Protein AF-A0A529MA32-F1 (afdb_monomer_lite)

Radius of gyration: 15.32 Å; chains: 1; bounding box: 37×32×42 Å

Foldseek 3Di:
DFEAEWEFDQDPVRFTWTFLVSVVVDPGQWYWYWDADPPNPGTAWIWIAGPVQSVPDDGIGTPPPPDDGPTDIGRDCVVVVVVVDDDPPDPDD

pLDDT: mean 81.05, std 10.49, range [44.75, 95.81]

Sequence (93 aa):
MVIAIGRCRVSHSAYPRWSSKAVGEVPADIFVLIRMHPGDLAIRDYLIVPMHEIAEIRGDFHVNNGMRLDSFLFPSLDPLVALAERASVGSAA

Structure (mmCIF, N/CA/C/O backbone):
data_AF-A0A529MA32-F1
#
_entry.id   AF-A0A529MA32-F1
#
loop_
_atom_site.group_PDB
_atom_site.id
_atom_site.type_symbol
_atom_site.label_atom_id
_atom_site.label_alt_id
_atom_site.label_comp_id
_atom_site.label_asym_id
_atom_site.label_entity_id
_atom_site.label_seq_id
_atom_site.pdbx_PDB_ins_code
_atom_site.Cartn_x
_atom_site.Cartn_y
_atom_site.Cartn_z
_atom_site.occupancy
_atom_site.B_iso_or_equiv
_atom_site.auth_seq_id
_atom_site.auth_comp_id
_atom_site.auth_asym_id
_atom_site.auth_atom_id
_atom_site.pdbx_PDB_model_num
ATOM 1 N N . MET A 1 1 ? -17.288 2.450 1.778 1.00 78.12 1 MET A N 1
ATOM 2 C CA . MET A 1 1 ? -15.842 2.654 1.614 1.00 78.12 1 MET A CA 1
ATOM 3 C C . MET A 1 1 ? -15.229 1.352 1.140 1.00 78.12 1 MET A C 1
ATOM 5 O O . MET A 1 1 ? -15.367 0.348 1.831 1.00 78.12 1 MET A O 1
ATOM 9 N N . VAL A 1 2 ? -14.624 1.354 -0.039 1.00 88.50 2 VAL A N 1
ATOM 10 C CA . VAL A 1 2 ? -13.923 0.217 -0.635 1.00 88.50 2 VAL A CA 1
ATOM 11 C C . VAL A 1 2 ? -12.427 0.502 -0.581 1.00 88.50 2 VAL A C 1
ATOM 13 O O . VAL A 1 2 ? -11.969 1.531 -1.072 1.00 88.50 2 VAL A O 1
ATOM 16 N N . ILE A 1 3 ? -11.670 -0.415 0.021 1.00 89.88 3 ILE A N 1
ATOM 17 C CA . ILE A 1 3 ? -10.207 -0.371 0.037 1.00 89.88 3 ILE A CA 1
ATOM 18 C C . ILE A 1 3 ? -9.701 -1.471 -0.890 1.00 89.88 3 ILE A C 1
ATOM 20 O O . ILE A 1 3 ? -10.046 -2.6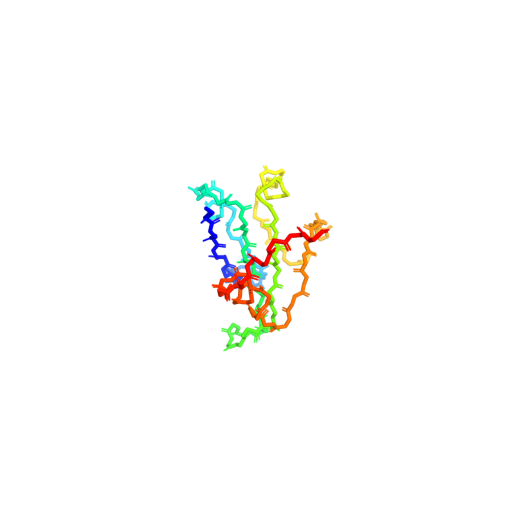40 -0.708 1.00 89.88 3 ILE A O 1
ATOM 24 N N . ALA A 1 4 ? -8.858 -1.111 -1.853 1.00 90.31 4 ALA A N 1
ATOM 25 C CA . ALA A 1 4 ? -8.141 -2.071 -2.684 1.00 90.31 4 ALA A CA 1
ATOM 26 C C . ALA A 1 4 ? -6.668 -2.134 -2.278 1.00 90.31 4 ALA A C 1
ATOM 28 O O . ALA A 1 4 ? -6.058 -1.125 -1.930 1.00 90.31 4 ALA A O 1
ATOM 29 N N . ILE A 1 5 ? -6.081 -3.329 -2.334 1.00 89.88 5 ILE A N 1
ATOM 30 C CA . ILE A 1 5 ? -4.689 -3.556 -1.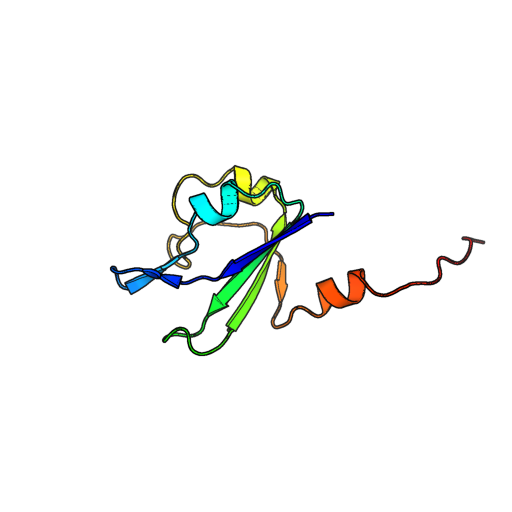939 1.00 89.88 5 ILE A CA 1
ATOM 31 C C . ILE A 1 5 ? -3.904 -4.057 -3.148 1.00 89.88 5 ILE A C 1
ATOM 33 O O . ILE A 1 5 ? -4.225 -5.092 -3.731 1.00 89.88 5 ILE A O 1
ATOM 37 N N . GLY A 1 6 ? -2.846 -3.333 -3.505 1.00 88.62 6 GLY A N 1
ATOM 38 C CA . GLY A 1 6 ? -1.939 -3.671 -4.595 1.00 88.62 6 GLY A CA 1
ATOM 39 C C . GLY A 1 6 ? -0.545 -3.997 -4.071 1.00 88.62 6 GLY A C 1
ATOM 40 O O . GLY A 1 6 ? 0.150 -3.129 -3.549 1.00 88.62 6 GLY A O 1
ATOM 41 N N . ARG A 1 7 ? -0.079 -5.235 -4.255 1.00 87.94 7 ARG A N 1
ATOM 42 C CA . A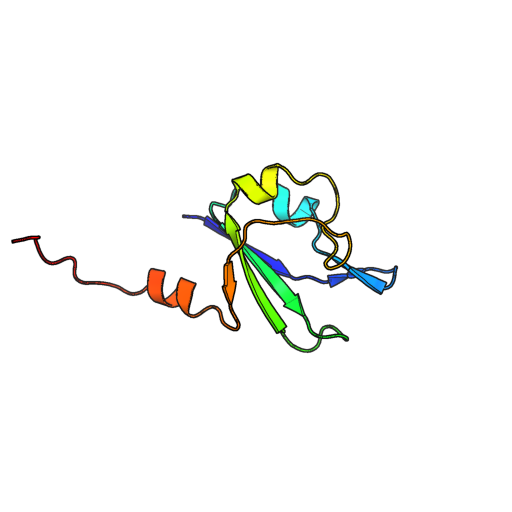RG A 1 7 ? 1.309 -5.613 -3.933 1.00 87.94 7 ARG A CA 1
ATOM 43 C C . ARG A 1 7 ? 2.254 -5.277 -5.082 1.00 87.94 7 ARG A C 1
ATOM 45 O O . ARG A 1 7 ? 2.002 -5.687 -6.215 1.00 87.94 7 ARG A O 1
ATOM 52 N N . CYS A 1 8 ? 3.359 -4.596 -4.777 1.00 86.44 8 CYS A N 1
ATOM 53 C CA . CYS A 1 8 ? 4.439 -4.371 -5.731 1.00 86.44 8 CYS A CA 1
ATOM 54 C C . CYS A 1 8 ? 5.122 -5.704 -6.021 1.00 86.44 8 CYS A C 1
ATOM 56 O O . CYS A 1 8 ? 5.533 -6.400 -5.093 1.00 86.44 8 CYS A O 1
ATOM 58 N N . ARG A 1 9 ? 5.237 -6.068 -7.297 1.00 79.62 9 ARG A N 1
ATOM 59 C CA . ARG A 1 9 ? 5.901 -7.302 -7.723 1.00 79.62 9 ARG A CA 1
ATOM 60 C C . ARG A 1 9 ? 7.105 -6.973 -8.582 1.00 79.62 9 ARG A C 1
ATOM 62 O O . ARG A 1 9 ? 7.084 -6.029 -9.372 1.00 79.62 9 ARG A O 1
ATOM 69 N N . VAL A 1 10 ? 8.148 -7.784 -8.455 1.00 75.50 10 VAL A N 1
ATOM 70 C CA . VAL A 1 10 ? 9.265 -7.754 -9.397 1.00 75.50 10 VAL A CA 1
ATOM 71 C C . VAL A 1 10 ? 8.778 -8.365 -10.709 1.00 75.50 10 VAL A C 1
ATOM 73 O O . VAL A 1 10 ? 8.285 -9.492 -10.738 1.00 75.50 10 VAL A O 1
ATOM 76 N N . SER A 1 11 ? 8.851 -7.593 -11.790 1.00 69.25 11 SER A N 1
ATOM 77 C CA . SER A 1 11 ? 8.518 -8.088 -13.128 1.00 69.25 11 SER A CA 1
ATOM 78 C C . SER A 1 11 ? 9.686 -8.861 -13.750 1.00 69.25 11 SER A C 1
ATOM 80 O O . SER A 1 11 ? 10.801 -8.835 -13.236 1.00 69.25 11 SER A O 1
ATOM 82 N N . HIS A 1 12 ? 9.449 -9.520 -14.890 1.00 63.78 12 HIS A N 1
ATOM 83 C CA . HIS A 1 12 ? 10.489 -10.238 -15.646 1.00 63.78 12 HIS A CA 1
ATOM 84 C C . HIS A 1 12 ? 11.708 -9.365 -15.999 1.00 63.78 12 HIS A C 1
ATOM 86 O O . HIS A 1 12 ? 12.804 -9.887 -16.160 1.00 63.78 12 HIS A O 1
ATOM 92 N N . SER A 1 13 ? 11.536 -8.041 -16.088 1.00 65.38 13 SER A N 1
ATOM 93 C CA . SER A 1 13 ? 12.621 -7.083 -16.324 1.00 65.38 13 SER A CA 1
ATOM 94 C C . SER A 1 13 ? 13.347 -6.636 -15.046 1.00 65.38 13 SER A C 1
ATOM 96 O O . SER A 1 13 ? 14.067 -5.647 -15.074 1.00 65.38 13 SER A O 1
ATOM 98 N N . ALA A 1 14 ? 13.159 -7.337 -13.921 1.00 68.19 14 ALA A N 1
ATOM 99 C CA . ALA A 1 14 ? 13.754 -7.066 -12.606 1.00 68.19 14 ALA A CA 1
ATOM 100 C C . ALA A 1 14 ? 13.367 -5.726 -11.947 1.00 68.19 14 ALA A C 1
ATOM 102 O O . ALA A 1 14 ? 13.850 -5.408 -10.860 1.00 68.19 14 ALA A O 1
ATOM 103 N N . TYR A 1 15 ? 12.445 -4.961 -12.537 1.00 72.50 15 TYR A N 1
ATOM 104 C CA . TYR A 1 15 ? 11.955 -3.722 -11.936 1.00 72.50 15 TYR A CA 1
ATOM 105 C C . TYR A 1 15 ? 10.686 -3.965 -11.104 1.00 72.50 15 TYR A C 1
ATOM 107 O O . TYR A 1 15 ? 9.727 -4.554 -11.629 1.00 72.50 15 TYR A O 1
ATOM 115 N N . PRO A 1 16 ? 10.646 -3.499 -9.836 1.00 77.38 16 PRO A N 1
ATOM 116 C CA . PRO A 1 16 ? 9.441 -3.521 -9.015 1.00 77.38 16 PRO A CA 1
ATOM 117 C C . PRO A 1 16 ? 8.365 -2.609 -9.607 1.00 77.38 16 PRO A C 1
ATOM 119 O O . PRO A 1 16 ? 8.620 -1.428 -9.879 1.00 77.38 16 PRO A O 1
ATOM 122 N N . ARG A 1 17 ? 7.165 -3.155 -9.800 1.00 81.50 17 ARG A N 1
ATOM 123 C CA . ARG A 1 17 ? 6.004 -2.417 -10.299 1.00 81.50 17 ARG A CA 1
ATOM 124 C C . ARG A 1 17 ? 4.691 -2.913 -9.715 1.00 81.50 17 ARG A C 1
ATOM 126 O O . ARG A 1 17 ? 4.544 -4.085 -9.361 1.00 81.50 17 ARG A O 1
ATOM 133 N N . TRP A 1 18 ? 3.715 -2.020 -9.699 1.00 84.06 18 TRP A N 1
ATOM 134 C CA . TRP A 1 18 ? 2.305 -2.361 -9.552 1.00 84.06 18 TRP A CA 1
ATOM 135 C C . TRP A 1 18 ? 1.658 -2.427 -10.936 1.00 84.06 18 TRP A C 1
ATOM 137 O O . TRP A 1 18 ? 1.941 -1.603 -11.806 1.00 84.06 18 TRP A O 1
ATOM 147 N N . SER A 1 19 ? 0.817 -3.441 -11.148 1.00 76.00 19 SER A N 1
ATOM 148 C CA . SER A 1 19 ? 0.066 -3.591 -12.397 1.00 76.00 19 SER A CA 1
ATOM 149 C C . SER A 1 19 ? -1.084 -2.595 -12.423 1.00 76.00 19 SER A C 1
ATOM 151 O O . SER A 1 19 ? -1.982 -2.677 -11.587 1.00 76.00 19 SER A O 1
ATOM 153 N N . SER A 1 20 ? -1.091 -1.695 -13.400 1.00 69.00 20 SER A N 1
ATOM 154 C CA . SER A 1 20 ? -2.159 -0.699 -13.525 1.00 69.00 20 SER A CA 1
ATOM 155 C C . SER A 1 20 ? -3.499 -1.298 -13.912 1.00 69.00 20 SER A C 1
ATOM 157 O O . SER A 1 20 ? -4.526 -0.806 -13.462 1.00 69.00 20 SER A O 1
ATOM 159 N N . LYS A 1 21 ? -3.506 -2.415 -14.649 1.00 65.62 21 LYS A N 1
ATOM 160 C CA . LYS A 1 21 ? -4.732 -3.188 -14.896 1.00 65.62 21 LYS A CA 1
ATOM 161 C C . LYS A 1 21 ? -5.336 -3.719 -13.597 1.00 65.62 21 LYS A C 1
ATOM 163 O O . LYS A 1 21 ? -6.521 -3.552 -13.362 1.00 65.62 21 LYS A O 1
ATOM 168 N N . ALA A 1 22 ? -4.504 -4.292 -12.725 1.00 65.12 22 ALA A N 1
ATOM 169 C CA . ALA A 1 22 ? -4.980 -4.861 -11.463 1.00 65.12 22 ALA A CA 1
ATOM 170 C C . ALA A 1 22 ? -5.507 -3.794 -10.489 1.00 65.12 22 ALA A C 1
ATOM 172 O O . ALA A 1 22 ? -6.345 -4.093 -9.646 1.00 65.12 22 ALA A O 1
ATOM 173 N N . VAL A 1 23 ? -4.992 -2.568 -10.590 1.00 67.56 23 VAL A N 1
ATOM 174 C CA . VAL A 1 23 ? -5.378 -1.448 -9.727 1.00 67.56 23 VAL A CA 1
ATOM 175 C C . VAL A 1 23 ? -6.574 -0.683 -10.320 1.00 67.56 23 VAL A C 1
ATOM 177 O O . VAL A 1 23 ? -7.492 -0.347 -9.587 1.00 67.56 23 VAL A O 1
ATOM 180 N N . GLY A 1 24 ? -6.624 -0.464 -11.636 1.00 65.88 24 GLY A N 1
ATOM 181 C CA . GLY A 1 24 ? -7.685 0.306 -12.301 1.00 65.88 24 GLY A CA 1
ATOM 182 C C . GLY A 1 24 ? -9.004 -0.442 -12.533 1.00 65.88 24 GLY A C 1
ATOM 183 O O . GLY A 1 24 ? -10.024 0.197 -12.765 1.00 65.88 24 GLY A O 1
ATOM 184 N N . GLU A 1 25 ? -9.014 -1.777 -12.467 1.00 69.06 25 GLU A N 1
ATOM 185 C CA . GLU A 1 25 ? -10.240 -2.585 -12.612 1.00 69.06 25 GLU A CA 1
ATOM 186 C C . GLU A 1 25 ? -11.100 -2.623 -11.336 1.00 69.06 25 GLU A C 1
ATOM 188 O O . GLU A 1 25 ? -12.251 -3.060 -11.381 1.00 69.06 25 GLU A O 1
ATOM 193 N N . VAL A 1 26 ? -10.570 -2.156 -10.198 1.00 73.19 26 VAL A N 1
ATOM 194 C CA . VAL A 1 26 ? -11.280 -2.164 -8.914 1.00 73.19 26 VAL A CA 1
ATOM 195 C C . VAL A 1 26 ? -11.769 -0.750 -8.586 1.00 73.19 26 VAL A C 1
ATOM 197 O O . VAL A 1 26 ? -10.941 0.133 -8.366 1.00 73.19 26 VAL A O 1
ATOM 200 N N . PRO A 1 27 ? -13.092 -0.509 -8.498 1.00 79.56 27 PRO A N 1
ATOM 201 C CA . PRO A 1 27 ? -13.619 0.765 -8.024 1.00 79.56 27 PRO A CA 1
ATOM 202 C C . PRO A 1 27 ? -13.392 0.868 -6.509 1.00 79.56 27 PRO A C 1
ATOM 204 O O . PRO A 1 27 ? -14.205 0.397 -5.712 1.00 79.56 27 PRO A O 1
ATOM 207 N N . ALA A 1 28 ? -12.252 1.432 -6.116 1.00 86.94 28 ALA A N 1
ATOM 208 C CA . ALA A 1 28 ? -11.884 1.675 -4.726 1.00 86.94 28 ALA A CA 1
ATOM 209 C C . ALA A 1 28 ? -11.973 3.166 -4.393 1.00 86.94 28 ALA A C 1
ATOM 211 O O . ALA A 1 28 ? -11.788 4.005 -5.265 1.00 86.94 28 ALA A O 1
ATOM 212 N N . ASP A 1 29 ? -12.220 3.498 -3.128 1.00 88.69 29 ASP A N 1
ATOM 213 C CA . ASP A 1 29 ? -12.089 4.872 -2.629 1.00 88.69 29 ASP A CA 1
ATOM 214 C C . ASP A 1 29 ? -10.620 5.175 -2.285 1.00 88.69 29 ASP A C 1
ATOM 216 O O . ASP A 1 29 ? -10.117 6.281 -2.500 1.00 88.69 29 ASP A O 1
ATOM 220 N N . ILE A 1 30 ? -9.928 4.157 -1.760 1.00 89.75 30 ILE A N 1
ATOM 221 C CA . ILE A 1 30 ? -8.539 4.209 -1.305 1.00 89.75 30 ILE A CA 1
ATOM 222 C C . ILE A 1 30 ? -7.794 2.973 -1.816 1.00 89.75 30 ILE A C 1
ATOM 224 O O . ILE A 1 30 ? -8.275 1.842 -1.696 1.00 89.75 30 ILE A O 1
ATOM 228 N N . PHE A 1 31 ? -6.577 3.183 -2.308 1.00 91.38 31 PHE A N 1
ATOM 229 C CA . PHE A 1 31 ? -5.618 2.127 -2.595 1.00 91.38 31 PHE A CA 1
ATOM 230 C C . PHE A 1 31 ? -4.525 2.062 -1.541 1.00 91.38 31 PHE A C 1
ATOM 232 O O . PHE A 1 31 ? -3.950 3.072 -1.145 1.00 91.38 31 PHE A O 1
ATOM 239 N N . VAL A 1 32 ? -4.190 0.839 -1.151 1.00 92.81 32 VAL A N 1
ATOM 240 C CA . VAL A 1 32 ? -3.017 0.517 -0.344 1.00 92.81 32 VAL A CA 1
ATOM 241 C C . VAL A 1 32 ? -1.997 -0.154 -1.251 1.00 92.81 32 VAL A C 1
ATOM 243 O O . VAL A 1 32 ? -2.147 -1.318 -1.627 1.00 92.81 32 VAL A O 1
ATOM 246 N N . LEU A 1 33 ? -0.948 0.574 -1.615 1.00 91.25 33 LEU A N 1
ATOM 247 C CA . LEU A 1 33 ? 0.148 0.058 -2.422 1.00 91.25 33 LEU A CA 1
ATOM 248 C C . LEU A 1 33 ? 1.276 -0.429 -1.508 1.00 91.25 33 LEU A C 1
ATOM 250 O O . LEU A 1 33 ? 1.931 0.354 -0.823 1.00 91.25 33 LEU A O 1
ATOM 254 N N . ILE A 1 34 ? 1.518 -1.737 -1.505 1.00 91.81 34 ILE A N 1
ATOM 255 C CA . ILE A 1 34 ? 2.533 -2.374 -0.660 1.00 91.81 34 ILE A CA 1
ATOM 256 C C . ILE A 1 34 ? 3.874 -2.362 -1.385 1.00 91.81 34 ILE A C 1
ATOM 258 O O . ILE A 1 34 ? 3.987 -2.948 -2.468 1.00 91.81 34 ILE A O 1
ATOM 262 N N . ARG A 1 35 ? 4.904 -1.761 -0.780 1.00 90.06 35 ARG A N 1
ATOM 263 C CA . ARG A 1 35 ? 6.293 -1.914 -1.230 1.00 90.06 35 ARG A CA 1
ATOM 264 C C . ARG A 1 35 ? 6.944 -3.081 -0.508 1.00 90.06 35 ARG A C 1
ATOM 266 O O . ARG A 1 35 ? 6.755 -3.282 0.687 1.00 90.06 35 ARG A O 1
ATOM 273 N N . MET A 1 36 ? 7.753 -3.827 -1.245 1.00 88.94 36 MET A N 1
ATOM 274 C CA . MET A 1 36 ? 8.467 -4.997 -0.743 1.00 88.94 36 MET A CA 1
ATOM 275 C C . MET A 1 36 ? 9.965 -4.691 -0.689 1.00 88.94 36 MET A C 1
ATOM 277 O O . MET A 1 36 ? 10.480 -3.925 -1.510 1.00 88.94 36 MET A O 1
ATOM 281 N N . HIS A 1 37 ? 10.678 -5.285 0.263 1.00 86.81 37 HIS A N 1
ATOM 282 C CA . HIS A 1 37 ? 12.137 -5.328 0.225 1.00 86.81 37 HIS A CA 1
ATOM 283 C C . HIS A 1 37 ? 12.627 -6.125 -0.998 1.00 86.81 37 HIS A C 1
ATOM 285 O O . HIS A 1 37 ? 11.883 -6.955 -1.537 1.00 86.81 37 HIS A O 1
ATOM 291 N N . PRO A 1 38 ? 13.878 -5.903 -1.447 1.00 80.38 38 PRO A N 1
ATOM 292 C CA . PRO A 1 38 ? 14.487 -6.730 -2.484 1.00 80.38 38 PRO A CA 1
ATOM 293 C C . PRO A 1 38 ? 14.339 -8.225 -2.174 1.00 80.38 38 PRO A C 1
ATOM 295 O O . PRO A 1 38 ? 14.482 -8.645 -1.028 1.00 80.38 38 PRO A O 1
ATOM 298 N N . GLY A 1 39 ? 14.024 -9.018 -3.198 1.00 77.94 39 GLY A N 1
ATOM 299 C CA . GLY A 1 39 ? 13.724 -10.446 -3.045 1.00 77.94 39 GLY A CA 1
ATOM 300 C C . GLY A 1 39 ? 12.262 -10.764 -2.718 1.00 77.94 39 GLY A C 1
ATOM 301 O O . GLY A 1 39 ? 11.921 -11.936 -2.640 1.00 77.94 39 GLY A O 1
ATOM 302 N N . ASP A 1 40 ? 11.392 -9.755 -2.564 1.00 78.75 40 ASP A N 1
ATOM 303 C CA . ASP A 1 40 ? 9.943 -9.933 -2.353 1.00 78.75 40 ASP A CA 1
ATOM 304 C C . ASP A 1 40 ? 9.594 -10.743 -1.077 1.00 78.75 40 ASP A C 1
ATOM 306 O O . ASP A 1 40 ? 8.515 -11.325 -0.956 1.00 78.75 40 ASP A O 1
ATOM 310 N N . LEU A 1 41 ? 10.523 -10.773 -0.109 1.00 81.69 41 LEU A N 1
ATOM 311 C CA . LEU A 1 41 ? 10.436 -11.595 1.107 1.00 81.69 41 LEU A CA 1
ATOM 312 C C . LEU A 1 41 ? 9.713 -10.901 2.266 1.00 81.69 41 LEU A C 1
ATOM 314 O O . LEU A 1 41 ? 9.079 -11.565 3.081 1.00 81.69 41 LEU A O 1
ATOM 318 N N . ALA A 1 42 ? 9.819 -9.575 2.354 1.00 90.06 42 ALA A N 1
ATOM 319 C CA . ALA A 1 42 ? 9.287 -8.798 3.469 1.00 90.06 42 ALA A CA 1
ATOM 320 C C . ALA A 1 42 ? 8.640 -7.505 2.978 1.00 90.06 42 ALA A C 1
ATOM 322 O O . ALA A 1 42 ? 9.154 -6.854 2.062 1.00 90.06 42 ALA A O 1
ATOM 323 N N . ILE A 1 43 ? 7.522 -7.134 3.602 1.00 92.56 43 ILE A N 1
ATOM 324 C CA . ILE A 1 43 ? 6.898 -5.831 3.382 1.00 92.56 43 ILE A CA 1
ATOM 325 C C . ILE A 1 43 ? 7.841 -4.764 3.927 1.00 92.56 43 ILE A C 1
ATOM 327 O O . ILE A 1 43 ? 8.363 -4.892 5.031 1.00 92.56 43 ILE A O 1
ATOM 331 N N . ARG A 1 44 ? 8.070 -3.731 3.125 1.00 91.81 44 ARG A N 1
ATOM 332 C CA . ARG A 1 44 ? 8.876 -2.575 3.498 1.00 91.81 44 ARG A CA 1
ATOM 333 C C . ARG A 1 44 ? 8.009 -1.516 4.167 1.00 91.81 44 ARG A C 1
ATOM 335 O O . ARG A 1 44 ? 8.358 -1.033 5.234 1.00 91.81 44 ARG A O 1
ATOM 342 N N . ASP A 1 45 ? 6.915 -1.144 3.505 1.00 93.50 45 ASP A N 1
ATOM 343 C CA . ASP A 1 45 ? 5.981 -0.103 3.935 1.00 93.50 45 ASP A CA 1
ATOM 344 C C . ASP A 1 45 ? 4.755 -0.048 2.993 1.00 93.50 45 ASP A C 1
ATOM 346 O O . ASP A 1 45 ? 4.653 -0.803 2.014 1.00 93.50 45 ASP A O 1
ATOM 350 N N . TYR A 1 46 ? 3.820 0.845 3.316 1.00 93.75 46 TYR A N 1
ATOM 351 C CA . TYR A 1 46 ? 2.524 1.005 2.669 1.00 93.75 46 TYR A CA 1
ATOM 352 C C . TYR A 1 46 ? 2.337 2.448 2.202 1.00 93.75 46 TYR A C 1
ATOM 354 O O . TYR A 1 46 ? 2.514 3.383 2.982 1.00 93.75 46 TYR A O 1
ATOM 362 N N . LEU A 1 47 ? 1.935 2.626 0.944 1.00 92.31 47 LEU A N 1
ATOM 363 C CA . LEU A 1 47 ? 1.443 3.902 0.430 1.00 92.31 47 LEU A CA 1
ATOM 364 C C . LEU A 1 47 ? -0.084 3.861 0.413 1.00 92.31 47 LEU A C 1
ATOM 366 O O . LEU A 1 47 ? -0.666 2.970 -0.204 1.00 92.31 47 LEU A O 1
ATOM 370 N N . ILE A 1 48 ? -0.725 4.815 1.078 1.00 93.06 48 ILE A N 1
ATOM 371 C CA . ILE A 1 48 ? -2.175 4.997 1.070 1.00 93.06 48 ILE A CA 1
ATOM 372 C C . ILE A 1 48 ? -2.494 6.148 0.126 1.00 93.06 48 ILE A C 1
ATOM 374 O O . ILE A 1 48 ? -2.009 7.265 0.312 1.00 93.06 48 ILE A O 1
ATOM 378 N N . VAL A 1 49 ? -3.286 5.850 -0.898 1.00 90.31 49 VAL A N 1
ATOM 379 C CA . VAL A 1 49 ? -3.472 6.706 -2.069 1.00 90.31 49 VAL A CA 1
ATOM 380 C C . VAL A 1 49 ? -4.965 6.840 -2.360 1.00 90.31 49 VAL A C 1
ATOM 382 O O . VAL A 1 49 ? -5.653 5.817 -2.421 1.00 90.31 49 VAL A O 1
ATOM 385 N N . PRO A 1 50 ? -5.502 8.051 -2.552 1.00 89.06 50 PRO A N 1
ATOM 386 C CA . PRO A 1 50 ? -6.890 8.209 -2.963 1.00 89.06 50 PRO A CA 1
ATOM 387 C C . PRO A 1 50 ? -7.092 7.773 -4.425 1.00 89.06 50 PRO A C 1
ATOM 389 O O . PRO A 1 50 ? -6.182 7.848 -5.247 1.00 89.06 50 PRO A O 1
ATOM 392 N N . MET A 1 51 ? -8.307 7.346 -4.779 1.00 85.94 51 MET A N 1
ATOM 393 C CA . MET A 1 51 ? -8.635 6.882 -6.140 1.00 85.94 51 MET A CA 1
ATOM 394 C C . MET A 1 51 ? -8.266 7.876 -7.249 1.00 85.94 51 MET A C 1
ATOM 396 O O . MET A 1 51 ? -7.823 7.455 -8.315 1.00 85.94 51 MET A O 1
ATOM 400 N N . HIS A 1 52 ? -8.454 9.181 -7.025 1.00 85.31 52 HIS A N 1
ATOM 401 C CA . HIS A 1 52 ? -8.223 10.189 -8.066 1.00 85.31 52 HIS A CA 1
ATOM 402 C C . HIS A 1 52 ? -6.749 10.268 -8.488 1.00 85.31 52 HIS A C 1
ATOM 404 O O . HIS A 1 52 ? -6.477 10.341 -9.680 1.00 85.31 52 HIS A O 1
ATOM 410 N N . GLU A 1 53 ? -5.815 10.125 -7.544 1.00 85.00 53 GLU A N 1
ATOM 411 C CA . GLU A 1 53 ? -4.372 10.060 -7.819 1.00 85.00 53 GLU A CA 1
ATOM 412 C C . GLU A 1 53 ? -4.006 8.843 -8.683 1.00 85.00 53 GLU A C 1
ATOM 414 O O . GLU A 1 53 ? -3.111 8.902 -9.519 1.00 85.00 53 GLU A O 1
ATOM 419 N N . ILE A 1 54 ? -4.721 7.725 -8.520 1.00 80.12 54 ILE A N 1
ATOM 420 C CA . ILE A 1 54 ? -4.501 6.498 -9.297 1.00 80.12 54 ILE A CA 1
ATOM 421 C C . ILE A 1 54 ? -5.138 6.576 -10.689 1.00 80.12 54 ILE A C 1
ATOM 423 O O . ILE A 1 54 ? -4.560 6.080 -11.657 1.00 80.12 54 ILE A O 1
ATOM 427 N N . ALA A 1 55 ? -6.318 7.190 -10.803 1.00 76.00 55 ALA A N 1
ATOM 428 C CA . ALA A 1 55 ? -7.058 7.310 -12.059 1.00 76.00 55 ALA A CA 1
ATOM 429 C C . ALA A 1 55 ? -6.291 8.101 -13.134 1.00 76.00 55 ALA A C 1
ATOM 431 O O . ALA A 1 55 ? -6.475 7.868 -14.330 1.00 76.00 55 ALA A O 1
ATOM 432 N N . GLU A 1 56 ? -5.415 9.015 -12.718 1.00 72.25 56 GLU A N 1
ATOM 433 C CA . GLU A 1 56 ? -4.590 9.820 -13.620 1.00 72.25 56 GLU A CA 1
ATOM 434 C C . GLU A 1 56 ? -3.393 9.051 -14.202 1.00 72.25 56 GLU A C 1
ATOM 436 O O . GLU A 1 56 ? -2.801 9.474 -15.202 1.00 72.25 56 GLU A O 1
ATOM 441 N N . ILE A 1 57 ? -3.051 7.887 -13.642 1.00 71.56 57 ILE A N 1
ATOM 442 C CA . ILE A 1 57 ? -1.856 7.153 -14.044 1.00 71.56 57 ILE A CA 1
ATOM 443 C C . ILE A 1 57 ? -2.130 6.271 -15.265 1.00 71.56 57 ILE A C 1
ATOM 445 O O . ILE A 1 57 ? -2.948 5.350 -15.247 1.00 71.56 57 ILE A O 1
ATOM 449 N N . ARG A 1 58 ? -1.370 6.502 -16.341 1.00 66.31 58 ARG A N 1
ATOM 450 C CA . ARG A 1 58 ? -1.411 5.687 -17.562 1.00 66.31 58 ARG A CA 1
ATOM 451 C C . ARG A 1 58 ? -0.229 4.717 -17.608 1.00 66.31 58 ARG A C 1
ATOM 453 O O . ARG A 1 58 ? 0.919 5.145 -17.649 1.00 66.31 58 ARG A O 1
ATOM 460 N N . GLY A 1 59 ? -0.512 3.416 -17.689 1.00 70.94 59 GLY A N 1
ATOM 461 C CA . GLY A 1 59 ? 0.520 2.370 -17.765 1.00 70.94 59 GLY A CA 1
ATOM 462 C C . GLY A 1 59 ? 0.993 1.892 -16.392 1.00 70.94 59 GLY A C 1
ATOM 463 O O . GLY A 1 59 ? 0.417 2.263 -15.382 1.00 70.94 59 GLY A O 1
ATOM 464 N N . ASP A 1 60 ? 1.971 0.989 -16.351 1.00 71.44 60 ASP A N 1
ATOM 465 C CA . ASP A 1 60 ? 2.433 0.381 -15.100 1.00 71.44 60 ASP A CA 1
ATOM 466 C C . ASP A 1 60 ? 3.240 1.333 -14.220 1.00 71.44 60 ASP A C 1
ATOM 468 O O . ASP A 1 60 ? 4.075 2.106 -14.694 1.00 71.44 60 ASP A O 1
ATOM 472 N N . PHE A 1 61 ? 3.029 1.226 -12.910 1.00 76.56 61 PHE A N 1
ATOM 473 C CA . PHE A 1 61 ? 3.625 2.132 -11.938 1.00 76.56 61 PHE A CA 1
ATOM 474 C C . PHE A 1 61 ? 4.908 1.507 -11.402 1.00 76.56 61 PHE A C 1
ATOM 476 O O . PHE A 1 61 ? 4.865 0.553 -10.620 1.00 76.56 61 PHE A O 1
ATOM 483 N N . HIS A 1 62 ? 6.059 2.014 -11.830 1.00 74.00 62 HIS A N 1
ATOM 484 C CA . HIS A 1 62 ? 7.349 1.553 -11.328 1.00 74.00 62 HIS A CA 1
ATOM 485 C C . HIS A 1 62 ? 7.757 2.363 -10.102 1.00 74.00 62 HIS A C 1
ATOM 487 O O . HIS A 1 62 ? 7.616 3.579 -10.089 1.00 74.00 62 HIS A O 1
ATOM 493 N N . VAL A 1 63 ? 8.368 1.712 -9.111 1.00 68.88 63 VAL A N 1
ATOM 494 C CA . VAL A 1 63 ? 8.868 2.407 -7.905 1.00 68.88 63 VAL A CA 1
ATOM 495 C C . VAL A 1 63 ? 9.906 3.493 -8.249 1.00 68.88 63 VAL A C 1
ATOM 497 O O . VAL A 1 63 ? 10.049 4.461 -7.512 1.00 68.88 63 VAL A O 1
ATOM 500 N N . ASN A 1 64 ? 10.605 3.354 -9.383 1.00 70.38 64 ASN A N 1
ATOM 501 C CA . ASN A 1 64 ? 11.775 4.165 -9.736 1.00 70.38 64 ASN A CA 1
ATOM 502 C C . ASN A 1 64 ? 11.610 5.010 -11.014 1.00 70.38 64 ASN A C 1
ATOM 504 O O . ASN A 1 64 ? 12.597 5.561 -11.492 1.00 70.38 64 ASN A O 1
ATOM 508 N N . ASN A 1 65 ? 10.417 5.108 -11.612 1.00 68.88 65 ASN A N 1
ATOM 509 C CA . ASN A 1 65 ? 10.237 5.862 -12.869 1.00 68.88 65 ASN A CA 1
ATOM 510 C C . ASN A 1 65 ? 10.098 7.387 -12.677 1.00 68.88 65 ASN A C 1
ATOM 512 O O . ASN A 1 65 ? 9.809 8.088 -13.641 1.00 68.88 65 ASN A O 1
ATOM 516 N N . GLY A 1 66 ? 10.274 7.903 -11.456 1.00 66.75 66 GLY A N 1
ATOM 517 C CA . GLY A 1 66 ? 10.131 9.333 -11.165 1.00 66.75 66 GLY A CA 1
ATOM 518 C C . GLY A 1 66 ? 8.683 9.833 -11.129 1.00 66.75 66 GLY A C 1
ATOM 519 O O . GLY A 1 66 ? 8.464 11.041 -11.066 1.00 66.75 66 GLY A O 1
ATOM 520 N N . MET A 1 67 ? 7.698 8.931 -11.151 1.00 71.06 67 MET A N 1
ATOM 521 C CA . MET A 1 67 ? 6.294 9.285 -10.967 1.00 71.06 67 MET A CA 1
ATOM 522 C C . MET A 1 67 ? 6.069 9.868 -9.568 1.00 71.06 67 MET A C 1
ATOM 524 O O . MET A 1 67 ? 6.553 9.332 -8.569 1.00 71.06 67 MET A O 1
ATOM 528 N N . ARG A 1 68 ? 5.327 10.973 -9.508 1.00 73.88 68 ARG A N 1
ATOM 529 C CA . ARG A 1 68 ? 4.872 11.582 -8.259 1.00 73.88 68 ARG A CA 1
ATOM 530 C C . ARG A 1 68 ? 3.457 11.115 -7.983 1.00 73.88 68 ARG A C 1
ATOM 532 O O . ARG A 1 68 ? 2.613 11.214 -8.861 1.00 73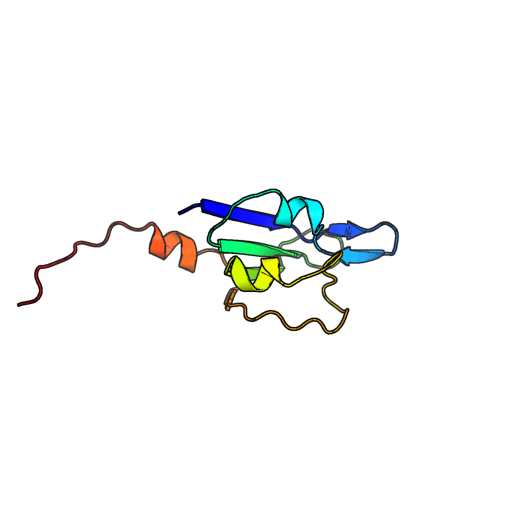.88 68 ARG A O 1
ATOM 539 N N . LEU A 1 69 ? 3.254 10.600 -6.781 1.00 79.00 69 LEU A N 1
ATOM 540 C CA . LEU A 1 69 ? 1.960 10.176 -6.282 1.00 79.00 69 LEU A CA 1
ATOM 541 C C . LEU A 1 69 ? 1.735 10.891 -4.963 1.00 79.00 69 LEU A C 1
ATOM 543 O O . LEU A 1 69 ? 2.557 10.716 -4.051 1.00 79.00 69 LEU A O 1
ATOM 547 N N . ASP A 1 70 ? 0.676 11.686 -4.862 1.00 86.38 70 ASP A N 1
ATOM 548 C CA . ASP A 1 70 ? 0.318 12.264 -3.576 1.00 86.38 70 ASP A CA 1
ATOM 549 C C . ASP A 1 70 ? -0.252 11.151 -2.694 1.00 86.38 70 ASP A C 1
ATOM 551 O O . ASP A 1 70 ? -1.318 10.581 -2.936 1.00 86.38 70 ASP A O 1
ATOM 555 N N . SER A 1 71 ? 0.558 10.719 -1.734 1.00 89.12 71 SER A N 1
ATOM 556 C CA . SER A 1 71 ? 0.301 9.507 -0.972 1.00 89.12 71 SER A CA 1
ATOM 557 C C . SER A 1 71 ? 0.846 9.619 0.436 1.00 89.12 71 SER A C 1
ATOM 559 O O . SER A 1 71 ? 1.903 10.203 0.685 1.00 89.12 71 SER A O 1
ATOM 561 N N . PHE A 1 72 ? 0.134 8.996 1.367 1.00 92.19 72 PHE A N 1
ATOM 562 C CA . PHE A 1 72 ? 0.599 8.861 2.736 1.00 92.19 72 PHE A CA 1
ATOM 563 C C . PHE A 1 72 ? 1.451 7.600 2.865 1.00 92.19 72 PHE A C 1
ATOM 565 O O . PHE A 1 72 ? 1.025 6.517 2.469 1.00 92.19 72 PHE A O 1
ATOM 572 N N . LEU A 1 73 ? 2.648 7.730 3.436 1.00 93.12 73 LEU A N 1
ATOM 573 C CA . LEU A 1 73 ? 3.579 6.624 3.646 1.00 93.12 73 LEU A CA 1
ATOM 574 C C . LEU A 1 73 ? 3.553 6.174 5.107 1.00 93.12 73 LEU A C 1
ATOM 576 O O . LEU A 1 73 ? 3.842 6.967 6.001 1.00 93.12 73 LEU A O 1
ATOM 580 N N . PHE A 1 74 ? 3.300 4.887 5.336 1.00 95.62 74 PHE A N 1
ATOM 581 C CA . PHE A 1 74 ? 3.280 4.298 6.673 1.00 95.62 74 PHE A CA 1
ATOM 582 C C . PHE A 1 74 ? 4.094 3.002 6.750 1.00 95.62 74 PHE A C 1
ATOM 584 O O . PHE A 1 74 ? 4.076 2.207 5.810 1.00 95.62 74 PHE A O 1
ATOM 591 N N . PRO A 1 75 ? 4.780 2.737 7.877 1.00 95.81 75 PRO A N 1
ATOM 592 C CA . PRO A 1 75 ? 5.485 1.473 8.090 1.00 95.81 75 PRO A CA 1
ATOM 593 C C . PRO A 1 75 ? 4.531 0.299 8.389 1.00 95.81 75 PRO A C 1
ATOM 595 O O . PRO A 1 75 ? 4.919 -0.857 8.250 1.00 95.81 75 PRO A O 1
ATOM 598 N N . SER A 1 76 ? 3.286 0.582 8.784 1.00 95.19 76 SER A N 1
ATOM 599 C CA . SER A 1 76 ? 2.251 -0.390 9.156 1.00 95.19 76 SER A CA 1
ATOM 600 C C . SER A 1 76 ? 0.873 0.035 8.628 1.00 95.19 76 SER A C 1
ATOM 602 O O . SER A 1 76 ? 0.703 1.144 8.121 1.00 95.19 76 SER A O 1
ATOM 604 N N . LEU A 1 77 ? -0.123 -0.849 8.754 1.00 93.94 77 LEU A N 1
ATOM 605 C CA . LEU A 1 77 ? -1.526 -0.553 8.430 1.00 93.94 77 LEU A CA 1
ATOM 606 C C . LEU A 1 77 ? -2.317 0.011 9.618 1.00 93.94 77 LEU A C 1
ATOM 608 O O . LEU A 1 77 ? -3.527 0.201 9.498 1.00 93.94 77 LEU A O 1
ATOM 612 N N . ASP A 1 78 ? -1.653 0.309 10.735 1.00 94.44 78 ASP A N 1
ATOM 613 C CA . ASP A 1 78 ? -2.297 0.793 11.961 1.00 94.44 78 ASP A CA 1
ATOM 614 C C . ASP A 1 78 ? -3.220 2.002 11.732 1.00 94.44 78 ASP A C 1
ATOM 616 O O . ASP A 1 78 ? -4.305 2.009 12.306 1.00 94.44 78 ASP A O 1
ATOM 620 N N . PRO A 1 79 ? -2.908 2.976 10.848 1.00 91.25 79 PRO A N 1
ATOM 621 C CA . PRO A 1 79 ? -3.838 4.069 10.563 1.00 91.25 79 PRO A CA 1
ATOM 622 C C . PRO A 1 79 ? -5.186 3.605 9.997 1.00 91.25 79 PRO A C 1
ATOM 624 O O . PRO A 1 79 ? -6.222 4.162 10.345 1.00 91.25 79 PRO A O 1
ATOM 627 N N . LEU A 1 80 ? -5.205 2.572 9.147 1.00 90.00 80 LEU A N 1
ATOM 628 C CA . LEU A 1 80 ? -6.460 2.018 8.625 1.00 90.00 80 LEU A CA 1
ATOM 629 C C . LEU A 1 80 ? -7.207 1.215 9.687 1.00 90.00 80 LEU A C 1
ATOM 631 O O . LEU A 1 80 ? -8.436 1.228 9.705 1.00 90.00 80 LEU A O 1
ATOM 635 N N . VAL A 1 81 ? -6.476 0.535 10.573 1.00 90.31 81 VAL A N 1
ATOM 636 C CA . VAL A 1 81 ? -7.071 -0.162 11.719 1.00 90.31 81 VAL A CA 1
ATOM 637 C C . VAL A 1 81 ? -7.730 0.848 12.654 1.00 90.31 81 VAL A C 1
ATOM 639 O O . VAL A 1 81 ? -8.894 0.667 12.992 1.00 90.31 81 VAL A O 1
ATOM 642 N N . ALA A 1 82 ? -7.049 1.951 12.969 1.00 89.31 82 ALA A N 1
ATOM 643 C CA . ALA A 1 82 ? -7.579 3.035 13.791 1.00 89.31 82 ALA A CA 1
ATOM 644 C C . ALA A 1 82 ? -8.854 3.657 13.192 1.00 89.31 82 ALA A C 1
ATOM 646 O O . ALA A 1 82 ? -9.785 3.977 13.923 1.00 89.31 82 ALA A O 1
ATOM 647 N N . LEU A 1 83 ? -8.952 3.769 11.861 1.00 85.81 83 LEU A N 1
ATOM 648 C CA . LEU A 1 83 ? -10.187 4.213 11.193 1.00 85.81 83 LEU A CA 1
ATOM 649 C C . LEU A 1 83 ? -11.353 3.225 11.342 1.00 85.81 83 LEU A C 1
ATOM 651 O O . LEU A 1 83 ? -12.511 3.628 11.252 1.00 85.81 83 LEU A O 1
ATOM 655 N N . ALA A 1 84 ? -11.065 1.937 11.528 1.00 85.69 84 ALA A N 1
ATOM 656 C CA . ALA A 1 84 ? -12.077 0.909 11.746 1.00 85.69 84 ALA A CA 1
ATOM 657 C C . ALA A 1 84 ? -12.486 0.776 13.224 1.00 85.69 84 ALA A C 1
ATOM 659 O O . ALA A 1 84 ? -13.477 0.102 13.526 1.00 85.69 84 ALA A O 1
ATOM 660 N N . GLU A 1 85 ? -11.748 1.395 14.150 1.00 87.56 85 GLU A N 1
ATOM 661 C CA . GLU A 1 85 ? -12.075 1.367 15.571 1.00 87.56 85 GLU A CA 1
ATOM 662 C C . GLU A 1 85 ? -13.397 2.093 15.850 1.00 87.56 85 GLU A C 1
ATOM 664 O O . GLU A 1 85 ? -13.726 3.135 15.280 1.00 87.56 85 GLU A O 1
ATOM 669 N N . ARG A 1 86 ? -14.197 1.530 16.762 1.00 80.31 86 ARG A N 1
ATOM 670 C CA . ARG A 1 86 ? -15.460 2.146 17.177 1.00 80.31 86 ARG A CA 1
ATOM 671 C C . ARG A 1 86 ? -15.156 3.300 18.128 1.00 80.31 86 ARG A C 1
ATOM 673 O O . ARG A 1 86 ? -14.873 3.065 19.299 1.00 80.31 86 ARG A O 1
ATOM 680 N N . ALA A 1 87 ? -15.281 4.532 17.651 1.00 82.38 87 ALA A N 1
ATOM 681 C CA . ALA A 1 87 ? -15.239 5.715 18.502 1.00 82.38 87 ALA A CA 1
ATOM 682 C C . ALA A 1 87 ? -16.645 6.067 19.014 1.00 82.38 87 ALA A C 1
ATOM 684 O O . ALA A 1 87 ? -17.615 6.071 18.248 1.00 82.38 87 ALA A O 1
ATOM 685 N N . SER A 1 88 ? -16.775 6.387 20.305 1.00 80.38 88 SER A N 1
ATOM 686 C CA . SER A 1 88 ? -17.986 7.036 20.801 1.00 80.38 88 SER A CA 1
ATOM 687 C C . SER A 1 88 ? -18.009 8.472 20.290 1.00 80.38 88 SER A C 1
ATOM 689 O O . SER A 1 88 ? -17.204 9.314 20.685 1.00 80.38 88 SER A O 1
ATOM 691 N N . VAL A 1 89 ? -18.951 8.768 19.401 1.00 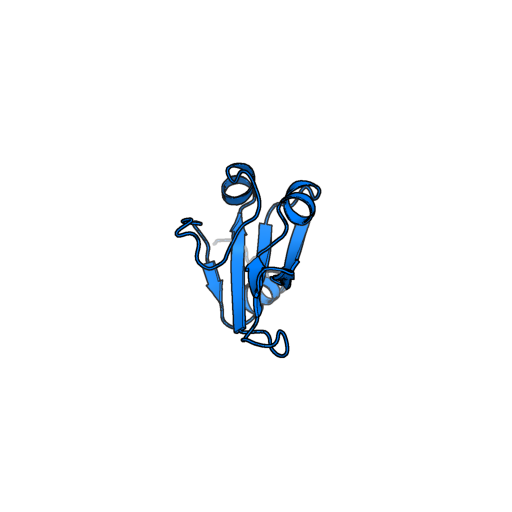77.56 89 VAL A N 1
ATOM 692 C CA . VAL A 1 89 ? -19.233 10.152 19.024 1.00 77.56 89 VAL A CA 1
ATOM 693 C C . VAL A 1 89 ? -20.071 10.748 20.150 1.00 77.56 89 VAL A C 1
ATOM 695 O O . VAL A 1 89 ? -21.284 10.560 20.206 1.00 77.56 89 VAL A O 1
ATOM 698 N N . GLY A 1 90 ? -19.408 11.390 21.112 1.00 72.44 90 GLY A N 1
ATOM 699 C CA . GLY A 1 90 ? -20.095 12.232 22.086 1.00 72.44 90 GLY A CA 1
ATOM 700 C C . GLY A 1 90 ? -20.763 13.404 21.368 1.00 72.44 90 GLY A C 1
ATOM 701 O O . GLY A 1 90 ? -20.220 13.916 20.389 1.00 72.44 90 GLY A O 1
ATOM 702 N N . SER A 1 91 ? -21.940 13.827 21.837 1.00 58.97 91 SER A N 1
ATOM 703 C CA . SER A 1 91 ? -22.523 15.097 21.396 1.00 58.97 91 SER A CA 1
ATOM 704 C C . SER A 1 91 ? -21.486 16.194 21.605 1.00 58.97 91 SER A C 1
ATOM 706 O O . SER A 1 91 ? -20.957 16.322 22.711 1.00 58.97 91 SER A O 1
ATOM 708 N N . ALA A 1 92 ? -21.209 16.985 20.568 1.00 58.94 92 ALA A N 1
ATOM 709 C CA . ALA A 1 92 ? -20.640 18.306 20.786 1.00 58.94 92 ALA A CA 1
ATOM 710 C C . ALA A 1 92 ? -21.540 19.019 21.812 1.00 58.94 92 ALA A C 1
ATOM 712 O O . ALA A 1 92 ? -22.768 18.993 21.667 1.00 58.94 92 ALA A O 1
ATOM 713 N N . ALA A 1 93 ? -20.933 19.513 22.889 1.00 44.75 93 ALA A N 1
ATOM 714 C CA . ALA A 1 93 ? -21.590 20.392 23.849 1.00 44.75 93 ALA A CA 1
ATOM 715 C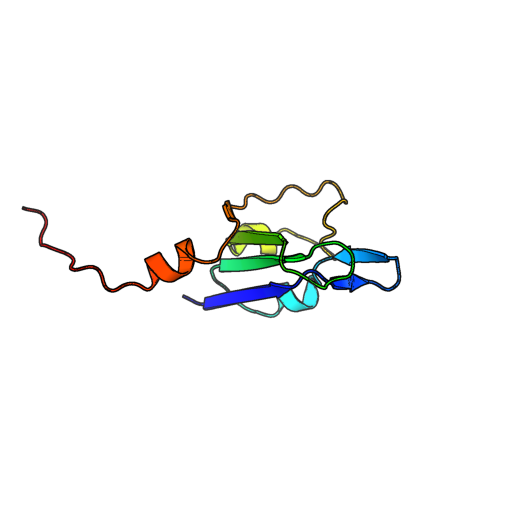 C . ALA A 1 93 ? -21.642 21.816 23.289 1.00 44.75 93 ALA A C 1
ATOM 717 O O . ALA A 1 93 ? -20.686 22.186 22.566 1.00 44.75 93 ALA A O 1
#

Secondary structure (DSSP, 8-state):
--EEEEE-EE-TTS-EEE-HHHHHTS--SEEEEEEE-TTS-SEEEEEEEEHHHHHT--S-EETTS------EEESSSHHHHHHHS----PPP-